Protein AF-A0A5S9F3U7-F1 (afdb_monomer)

Sequence (101 aa):
MDVSIPKSLENHKWYIKRDKKAINGQGPFTTQELTYYVQRGRLKPHNCISLDLESWKEVTAVFPHILSSTHVLKTLQQNFAYTAQCCNHVKRHRQRCILKN

Organism: Uabimicrobium amorphum (NCBI:txid2596890)

Radius of gyration: 21.12 Å; Cα contacts (8 Å, |Δi|>4): 98; chains: 1; bounding box: 49×21×64 Å

Solvent-accessible surface area (backbone atoms only — not comparable to full-atom values): 5885 Å² total; per-residue (Å²): 133,85,81,76,72,60,80,91,44,66,82,42,48,33,28,38,24,79,46,95,81,51,87,66,64,49,68,77,35,44,48,67,56,50,52,51,32,42,68,70,61,74,46,53,60,84,17,33,34,19,74,75,86,75,61,75,40,42,38,46,79,78,41,50,66,62,55,53,54,44,52,55,50,52,53,49,52,53,50,54,54,50,53,52,50,53,55,51,50,54,54,53,51,52,53,58,57,62,77,72,112

Structure (mmCIF, N/CA/C/O backbone):
data_AF-A0A5S9F3U7-F1
#
_entry.id   AF-A0A5S9F3U7-F1
#
loop_
_atom_site.group_PDB
_atom_site.id
_atom_site.type_symbol
_atom_site.label_atom_id
_atom_site.label_alt_id
_atom_site.label_comp_id
_atom_site.label_asym_id
_atom_site.label_entity_id
_atom_site.label_seq_id
_atom_site.pdbx_PDB_ins_code
_atom_site.Cartn_x
_atom_site.Cartn_y
_atom_site.Cartn_z
_atom_site.occupancy
_atom_site.B_iso_or_equiv
_atom_site.auth_seq_id
_atom_site.auth_comp_id
_atom_site.auth_asym_id
_atom_site.auth_atom_id
_atom_site.pdbx_PDB_model_num
ATOM 1 N N . MET A 1 1 ? 4.275 -4.712 18.305 1.00 38.78 1 MET A N 1
ATOM 2 C CA . MET A 1 1 ? 4.509 -5.800 17.335 1.00 38.78 1 MET A CA 1
ATOM 3 C C . MET A 1 1 ? 5.253 -5.183 16.173 1.00 38.78 1 MET A C 1
ATOM 5 O O . MET A 1 1 ? 4.664 -4.385 15.454 1.00 38.78 1 MET A O 1
ATOM 9 N N . ASP A 1 2 ? 6.552 -5.449 16.092 1.00 41.56 2 ASP A N 1
ATOM 10 C CA . ASP A 1 2 ? 7.412 -4.964 15.014 1.00 41.56 2 ASP A CA 1
ATOM 11 C C . ASP A 1 2 ? 7.040 -5.714 13.733 1.00 41.56 2 ASP A C 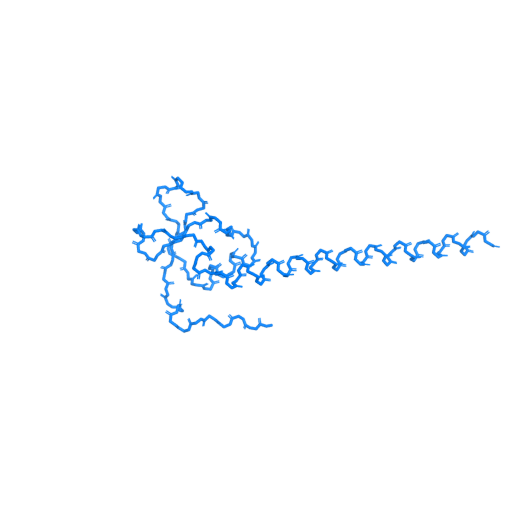1
ATOM 13 O O . ASP A 1 2 ? 7.131 -6.940 13.675 1.00 41.56 2 ASP A O 1
ATOM 17 N N . VAL A 1 3 ? 6.520 -5.002 12.733 1.00 53.75 3 VAL A N 1
ATOM 18 C CA . VAL A 1 3 ? 6.219 -5.595 11.427 1.00 53.75 3 VAL A CA 1
ATOM 19 C C . VAL A 1 3 ? 7.528 -5.585 10.653 1.00 53.75 3 VAL A C 1
ATOM 21 O O . VAL A 1 3 ? 7.816 -4.641 9.923 1.00 53.75 3 VAL A O 1
ATOM 24 N N . SER A 1 4 ? 8.360 -6.600 10.877 1.00 53.94 4 SER A N 1
ATOM 25 C CA . SER A 1 4 ? 9.640 -6.725 10.189 1.00 53.94 4 SER A CA 1
ATOM 26 C C . SER A 1 4 ? 9.395 -6.866 8.686 1.00 53.94 4 SER A C 1
ATOM 28 O O . SER A 1 4 ? 8.810 -7.848 8.226 1.00 53.94 4 SER A O 1
ATOM 30 N N . ILE A 1 5 ? 9.814 -5.857 7.919 1.00 57.72 5 ILE A N 1
ATOM 31 C CA . ILE A 1 5 ? 9.783 -5.895 6.456 1.00 57.72 5 ILE A CA 1
ATOM 32 C C . ILE A 1 5 ? 10.736 -7.018 6.012 1.00 57.72 5 ILE A C 1
ATOM 34 O O . ILE A 1 5 ? 11.858 -7.090 6.522 1.00 57.72 5 ILE A O 1
ATOM 38 N N . PRO A 1 6 ? 10.339 -7.914 5.089 1.00 58.19 6 PRO A N 1
ATOM 39 C CA . PRO A 1 6 ? 11.262 -8.905 4.551 1.00 58.19 6 PRO A CA 1
ATOM 40 C C . PRO A 1 6 ? 12.479 -8.190 3.953 1.00 58.19 6 PRO A C 1
ATOM 42 O O . PRO A 1 6 ? 12.307 -7.297 3.127 1.00 58.19 6 PRO A O 1
ATOM 45 N N . LYS A 1 7 ? 13.703 -8.581 4.335 1.00 55.53 7 LYS A N 1
ATOM 46 C CA . LYS A 1 7 ? 14.957 -7.939 3.875 1.00 55.53 7 LYS A CA 1
ATOM 47 C C . LYS A 1 7 ? 15.064 -7.813 2.349 1.00 55.53 7 LYS A C 1
ATOM 49 O O . LYS A 1 7 ? 15.683 -6.886 1.844 1.00 55.53 7 LYS A O 1
ATOM 54 N N . SER A 1 8 ? 14.422 -8.713 1.601 1.00 58.56 8 SER A N 1
ATOM 55 C CA . SER A 1 8 ? 14.362 -8.654 0.137 1.00 58.56 8 SER A CA 1
ATOM 56 C C . SER A 1 8 ? 13.623 -7.424 -0.402 1.00 58.56 8 SER A C 1
ATOM 58 O O . SER A 1 8 ? 13.844 -7.048 -1.543 1.00 58.56 8 SER A O 1
ATOM 60 N N . LEU A 1 9 ? 12.763 -6.778 0.388 1.00 61.78 9 LEU A N 1
ATOM 61 C CA . LEU A 1 9 ? 11.891 -5.675 -0.027 1.00 61.78 9 LEU A CA 1
ATOM 62 C C . LEU A 1 9 ? 12.384 -4.290 0.414 1.00 61.78 9 LEU A C 1
ATOM 64 O O . LEU A 1 9 ? 11.791 -3.287 0.026 1.00 61.78 9 LEU A O 1
ATOM 68 N N . GLU A 1 10 ? 13.459 -4.209 1.194 1.00 62.06 10 GLU A N 1
ATOM 69 C CA . GLU A 1 10 ? 13.890 -2.977 1.871 1.00 62.06 10 GLU A CA 1
ATOM 70 C C . GLU A 1 10 ? 14.325 -1.866 0.895 1.00 62.06 10 GLU A C 1
ATOM 72 O O . GLU A 1 10 ? 14.027 -0.696 1.119 1.00 62.06 10 GLU A O 1
ATOM 77 N N . ASN A 1 11 ? 14.901 -2.238 -0.254 1.00 69.00 11 ASN A N 1
ATOM 78 C CA . ASN A 1 11 ? 15.389 -1.299 -1.277 1.00 69.00 11 ASN A CA 1
ATOM 79 C C . ASN A 1 11 ? 14.473 -1.156 -2.503 1.00 69.00 11 ASN A C 1
ATOM 81 O O . ASN A 1 11 ? 14.851 -0.527 -3.493 1.00 69.00 11 ASN A O 1
ATOM 85 N N . HIS A 1 12 ? 13.281 -1.753 -2.475 1.00 77.94 12 HIS A N 1
ATOM 86 C CA . HIS A 1 12 ? 12.378 -1.683 -3.618 1.00 77.94 12 HIS A CA 1
ATOM 87 C C . HIS A 1 12 ? 11.729 -0.300 -3.721 1.00 77.94 12 HIS A C 1
ATOM 89 O O . HIS A 1 12 ? 11.173 0.227 -2.754 1.00 77.94 12 HIS A O 1
ATOM 95 N N . LYS A 1 13 ? 11.802 0.271 -4.926 1.00 87.25 13 LYS A N 1
ATOM 96 C CA . LYS A 1 13 ? 11.101 1.494 -5.308 1.00 87.25 13 LYS A CA 1
ATOM 97 C C . LYS A 1 13 ? 9.755 1.118 -5.895 1.00 87.25 13 LYS A C 1
ATOM 99 O O . LYS A 1 13 ? 9.683 0.353 -6.850 1.00 87.25 13 LYS A O 1
ATOM 104 N N . TRP A 1 14 ? 8.704 1.680 -5.329 1.00 88.44 14 TRP A N 1
ATOM 105 C CA . TRP A 1 14 ? 7.340 1.374 -5.701 1.00 88.44 14 TRP A CA 1
ATOM 106 C C . TRP A 1 14 ? 6.624 2.587 -6.256 1.00 88.44 14 TRP A C 1
ATOM 108 O O . TRP A 1 14 ? 6.772 3.707 -5.771 1.00 88.44 14 TRP A O 1
ATOM 118 N N . TYR A 1 15 ? 5.758 2.334 -7.218 1.00 90.88 15 TYR A N 1
ATOM 119 C CA . TYR A 1 15 ? 4.859 3.315 -7.789 1.00 90.88 15 TYR A CA 1
ATOM 120 C C . TYR A 1 15 ? 3.425 2.942 -7.461 1.00 90.88 15 TYR A C 1
ATOM 122 O O . TYR A 1 15 ? 3.087 1.765 -7.374 1.00 90.88 15 TYR A O 1
ATOM 130 N N . ILE A 1 16 ? 2.578 3.947 -7.272 1.00 90.50 16 ILE A N 1
ATOM 131 C CA . ILE A 1 16 ? 1.206 3.789 -6.797 1.00 90.50 16 ILE A CA 1
ATOM 132 C C . ILE A 1 16 ? 0.234 4.428 -7.789 1.00 90.50 16 ILE A C 1
ATOM 134 O O . ILE A 1 16 ? 0.385 5.588 -8.169 1.00 90.50 16 ILE A O 1
ATOM 138 N N . LYS A 1 17 ? -0.830 3.701 -8.124 1.00 91.88 17 LYS A N 1
ATOM 139 C CA . LYS A 1 17 ? -2.034 4.194 -8.795 1.00 91.88 17 LYS A CA 1
ATOM 140 C C . LYS A 1 17 ? -3.219 4.044 -7.853 1.00 91.88 17 LYS A C 1
ATOM 142 O O . LYS A 1 17 ? -3.629 2.937 -7.506 1.00 91.88 17 LYS A O 1
ATOM 147 N N . ARG A 1 18 ? -3.775 5.176 -7.416 1.00 86.31 18 ARG A N 1
ATOM 148 C CA . ARG A 1 18 ? -4.971 5.172 -6.558 1.00 86.31 18 ARG A CA 1
ATOM 149 C C . ARG A 1 18 ? -6.226 4.819 -7.355 1.00 86.31 18 ARG A C 1
ATOM 151 O O . ARG A 1 18 ? -7.068 4.077 -6.865 1.00 86.31 18 ARG A O 1
ATOM 158 N N . ASP A 1 19 ? -6.291 5.260 -8.604 1.00 82.56 19 ASP A N 1
ATOM 159 C CA . ASP A 1 19 ? -7.359 4.903 -9.528 1.00 82.56 19 ASP A CA 1
ATOM 160 C C . ASP A 1 19 ? -6.853 3.929 -10.584 1.00 82.56 19 ASP A C 1
ATOM 162 O O . ASP A 1 19 ? -5.777 4.119 -11.150 1.00 82.56 19 ASP A O 1
ATOM 166 N N . LYS A 1 20 ? -7.667 2.923 -10.922 1.00 72.81 20 LYS A N 1
ATOM 167 C CA . LYS A 1 20 ? -7.352 1.974 -12.006 1.00 72.81 20 LYS A CA 1
ATOM 168 C C . LYS A 1 20 ? -7.192 2.667 -13.367 1.00 72.81 20 LYS A C 1
ATOM 170 O O . LYS A 1 20 ? -6.512 2.146 -14.240 1.00 72.81 20 LYS A O 1
ATOM 175 N N . LYS A 1 21 ? -7.797 3.851 -13.530 1.00 74.62 21 LYS A N 1
ATOM 176 C CA . LYS A 1 21 ? -7.701 4.690 -14.736 1.00 74.62 21 LYS A CA 1
ATOM 177 C C . LYS A 1 21 ? -6.532 5.678 -14.712 1.00 74.62 21 LYS A C 1
ATOM 179 O O . LYS A 1 21 ? -6.332 6.388 -15.692 1.00 74.62 21 LYS A O 1
ATOM 184 N N . ALA A 1 22 ? -5.783 5.772 -13.611 1.00 75.75 22 ALA A N 1
ATOM 185 C CA . ALA A 1 22 ? -4.637 6.666 -13.554 1.00 75.75 22 ALA A CA 1
ATOM 186 C C . ALA A 1 22 ? -3.597 6.220 -14.590 1.00 75.75 22 ALA A C 1
ATOM 188 O O . ALA A 1 22 ? -3.168 5.066 -14.608 1.00 75.75 22 ALA A O 1
ATOM 189 N N . ILE A 1 23 ? -3.203 7.142 -15.465 1.00 66.56 23 ILE A N 1
ATOM 190 C CA . ILE A 1 23 ? -2.245 6.860 -16.538 1.00 66.56 23 ILE A CA 1
ATOM 191 C C . ILE A 1 23 ? -0.835 6.786 -15.939 1.00 66.56 23 ILE A C 1
ATOM 193 O O . ILE A 1 23 ? -0.112 5.818 -16.170 1.00 66.56 23 ILE A O 1
ATOM 197 N N . ASN A 1 24 ? -0.520 7.712 -15.027 1.00 75.94 24 ASN A N 1
ATOM 198 C CA . ASN A 1 24 ? 0.793 7.833 -14.399 1.00 75.94 24 ASN A CA 1
ATOM 199 C C . ASN A 1 24 ? 0.789 7.291 -12.963 1.00 75.94 24 ASN A C 1
ATOM 201 O O . ASN A 1 24 ? -0.133 7.551 -12.185 1.00 75.9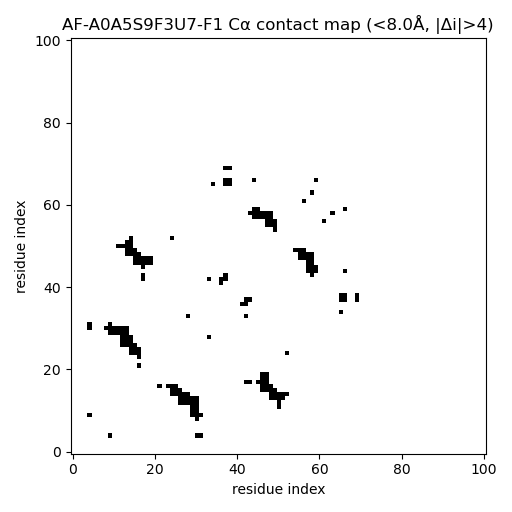4 24 ASN A O 1
ATOM 205 N N . GLY A 1 25 ? 1.831 6.535 -12.618 1.00 79.00 25 GLY A N 1
ATOM 206 C CA . GLY A 1 25 ? 2.118 6.132 -11.244 1.00 79.00 25 GLY A CA 1
ATOM 207 C C . GLY A 1 25 ? 2.718 7.282 -10.440 1.00 79.00 25 GLY A C 1
ATOM 208 O O . GLY A 1 25 ? 3.555 8.018 -10.949 1.00 79.00 25 GLY A O 1
ATOM 209 N N . GLN A 1 26 ? 2.314 7.434 -9.181 1.00 87.94 26 GLN A N 1
ATOM 210 C CA . GLN A 1 26 ? 2.986 8.326 -8.231 1.00 87.94 26 GLN A CA 1
ATOM 211 C C . GLN A 1 26 ? 4.133 7.572 -7.557 1.00 87.94 26 GLN A C 1
ATOM 213 O O . GLN A 1 26 ? 3.955 6.405 -7.213 1.00 87.94 26 GLN A O 1
ATOM 218 N N . GLY A 1 27 ? 5.276 8.220 -7.343 1.00 86.44 27 GLY A N 1
ATOM 219 C CA . GLY A 1 27 ? 6.447 7.621 -6.699 1.00 86.44 27 GLY A CA 1
ATOM 220 C C . GLY A 1 27 ? 7.758 8.184 -7.259 1.00 86.44 27 GLY A C 1
ATOM 221 O O . GLY A 1 27 ? 7.723 9.218 -7.929 1.00 86.44 27 GLY A O 1
ATOM 222 N N . PRO A 1 28 ? 8.898 7.512 -7.022 1.00 89.38 28 PRO A N 1
ATOM 223 C CA . PRO A 1 28 ? 9.030 6.245 -6.297 1.00 89.38 28 PRO A CA 1
ATOM 224 C C . PRO A 1 28 ? 8.868 6.402 -4.778 1.00 89.38 28 PRO A C 1
ATOM 226 O O . PRO A 1 28 ? 9.326 7.378 -4.196 1.00 89.38 28 PRO A O 1
ATOM 229 N N . PHE A 1 29 ? 8.256 5.405 -4.144 1.00 89.94 29 PHE A N 1
ATOM 230 C CA . PHE A 1 29 ? 8.126 5.264 -2.694 1.00 89.94 29 PHE A CA 1
ATOM 231 C C . PHE A 1 29 ? 8.896 4.041 -2.204 1.00 89.94 29 PHE A C 1
ATOM 233 O O . PHE A 1 29 ? 9.024 3.043 -2.913 1.00 89.94 29 PHE A O 1
ATOM 240 N N . THR A 1 30 ? 9.363 4.087 -0.968 1.00 87.62 30 THR A N 1
ATOM 241 C CA . THR A 1 30 ? 9.967 2.944 -0.282 1.00 87.62 30 THR A CA 1
ATOM 242 C C . THR A 1 30 ? 8.902 1.996 0.278 1.00 87.62 30 THR A C 1
ATOM 244 O O . THR A 1 30 ? 7.745 2.369 0.506 1.00 87.62 30 THR A O 1
ATOM 247 N N . THR A 1 31 ? 9.296 0.755 0.571 1.00 82.81 31 THR A N 1
ATOM 248 C CA . THR A 1 31 ? 8.418 -0.225 1.237 1.00 82.81 31 THR A CA 1
ATOM 249 C C . THR A 1 31 ? 7.940 0.260 2.615 1.00 82.81 31 THR A C 1
ATOM 251 O O . THR A 1 31 ? 6.807 -0.023 3.018 1.00 82.81 31 THR A O 1
ATOM 254 N N . GLN A 1 32 ? 8.757 1.042 3.327 1.00 82.06 32 GLN A N 1
ATOM 255 C CA . GLN A 1 32 ? 8.385 1.627 4.617 1.00 82.06 32 GLN A CA 1
ATOM 256 C C . GLN A 1 32 ? 7.288 2.693 4.469 1.00 82.06 32 GLN A C 1
ATOM 258 O O . GLN A 1 32 ? 6.309 2.676 5.217 1.00 82.06 32 GLN A O 1
ATOM 263 N N . GLU A 1 33 ? 7.392 3.576 3.472 1.00 86.31 33 GLU A N 1
ATOM 264 C CA . GLU A 1 33 ? 6.363 4.586 3.184 1.00 86.31 33 GLU A CA 1
ATOM 265 C C . GLU A 1 33 ? 5.038 3.952 2.756 1.00 86.31 33 GLU A C 1
ATOM 267 O O . GLU A 1 33 ? 3.972 4.351 3.229 1.00 86.31 33 GLU A O 1
ATOM 272 N N . LEU A 1 34 ? 5.092 2.915 1.917 1.00 84.31 34 LEU A N 1
ATOM 273 C CA . LEU A 1 34 ? 3.917 2.123 1.551 1.00 84.31 34 LEU A CA 1
ATOM 274 C C . LEU A 1 34 ? 3.243 1.514 2.775 1.00 84.31 34 LEU A C 1
ATOM 276 O O . LEU A 1 34 ? 2.034 1.661 2.951 1.00 84.31 34 LEU A O 1
ATOM 280 N N . THR A 1 35 ? 4.028 0.870 3.638 1.00 79.38 35 THR A N 1
ATOM 281 C CA . THR A 1 35 ? 3.531 0.270 4.879 1.00 79.38 35 THR A CA 1
ATOM 282 C C . THR A 1 35 ? 2.853 1.326 5.749 1.00 79.38 35 THR A C 1
ATOM 284 O O . THR A 1 35 ? 1.733 1.117 6.218 1.00 79.38 35 THR A O 1
ATOM 287 N N . TYR A 1 36 ? 3.471 2.501 5.888 1.00 83.50 36 TYR A N 1
ATOM 288 C CA . TYR A 1 36 ? 2.897 3.639 6.600 1.00 83.50 36 TYR A CA 1
ATOM 289 C C . TYR A 1 36 ? 1.566 4.107 5.984 1.00 83.50 36 TYR A C 1
ATOM 291 O O . TYR A 1 36 ? 0.582 4.318 6.701 1.00 83.50 36 TYR A O 1
ATOM 299 N N . TYR A 1 37 ? 1.478 4.229 4.657 1.00 84.62 37 TYR A N 1
ATOM 300 C CA . TYR A 1 37 ? 0.246 4.634 3.976 1.00 84.62 37 TYR A CA 1
ATOM 301 C C . TYR A 1 37 ? -0.876 3.606 4.105 1.00 84.62 37 TYR A C 1
ATOM 303 O O . TYR A 1 37 ? -2.033 4.000 4.281 1.00 84.62 37 TYR A O 1
ATOM 311 N N . VAL A 1 38 ? -0.553 2.313 4.066 1.00 80.69 38 VAL A N 1
ATOM 312 C CA . VAL A 1 38 ? -1.515 1.232 4.310 1.00 80.69 38 VAL A CA 1
ATOM 313 C C . VAL A 1 38 ? -2.023 1.288 5.751 1.00 80.69 38 VAL A C 1
ATOM 315 O O . VAL A 1 38 ? -3.233 1.314 5.971 1.00 80.69 38 VAL A O 1
ATOM 318 N N . GLN A 1 39 ? -1.126 1.403 6.736 1.00 78.31 39 GLN A N 1
ATOM 319 C CA . GLN A 1 39 ? -1.487 1.486 8.157 1.00 78.31 39 GLN A CA 1
ATOM 320 C C . GLN A 1 39 ? -2.392 2.676 8.475 1.00 78.31 39 GLN A C 1
ATOM 322 O O . GLN A 1 39 ? -3.357 2.552 9.228 1.00 78.31 39 GLN A O 1
ATOM 327 N N . ARG A 1 40 ? -2.128 3.830 7.859 1.00 79.94 40 ARG A N 1
ATOM 328 C CA . ARG A 1 40 ? -2.963 5.031 7.995 1.00 79.94 40 ARG A CA 1
ATOM 329 C C . ARG A 1 40 ? -4.249 4.979 7.164 1.00 79.94 40 ARG A C 1
ATOM 331 O O . ARG A 1 40 ? -5.047 5.909 7.242 1.00 79.94 40 ARG A O 1
ATOM 338 N N . GLY A 1 41 ? -4.460 3.938 6.357 1.00 76.94 41 GLY A N 1
ATOM 339 C CA . GLY A 1 41 ? -5.612 3.812 5.462 1.00 76.94 41 GLY A CA 1
ATOM 340 C C . GLY A 1 41 ? -5.624 4.815 4.305 1.00 76.94 41 GLY A C 1
ATOM 341 O O . GLY A 1 41 ? -6.678 5.048 3.717 1.00 76.94 41 GLY A O 1
ATOM 342 N N . ARG A 1 42 ? -4.475 5.424 3.983 1.00 83.94 42 ARG A N 1
ATOM 343 C CA . ARG A 1 42 ? -4.301 6.317 2.824 1.00 83.94 42 ARG A CA 1
ATOM 344 C C . ARG A 1 42 ? -4.125 5.545 1.522 1.00 83.94 42 ARG A C 1
ATOM 346 O O . ARG A 1 42 ? -4.417 6.080 0.456 1.00 83.94 42 ARG A O 1
ATOM 353 N N . LEU A 1 43 ? -3.653 4.306 1.625 1.00 84.31 43 LEU A N 1
ATOM 354 C CA . LEU A 1 43 ? -3.596 3.360 0.526 1.00 84.31 43 LEU A CA 1
ATOM 355 C C . LEU A 1 43 ? -4.674 2.295 0.726 1.00 84.31 43 LEU A C 1
ATOM 357 O O . LEU A 1 43 ? -4.694 1.599 1.741 1.00 84.31 43 LEU A O 1
ATOM 361 N N . LYS A 1 44 ? -5.605 2.213 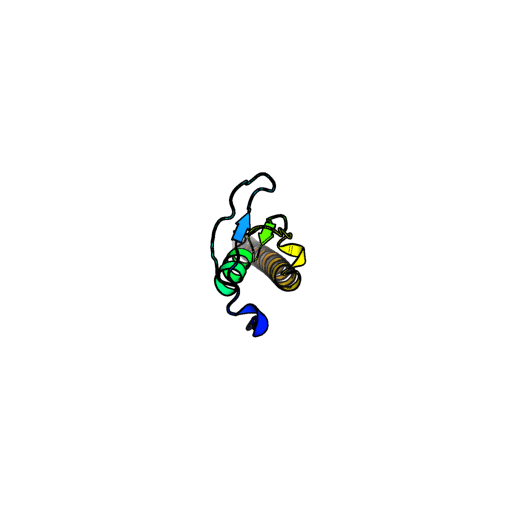-0.222 1.00 83.62 44 LYS A N 1
ATOM 362 C CA . LYS A 1 44 ? -6.736 1.290 -0.181 1.00 83.62 44 LYS A CA 1
ATOM 363 C C . LYS A 1 44 ? -6.355 -0.067 -0.789 1.00 83.62 44 LYS A C 1
ATOM 365 O O . LYS A 1 44 ? -5.528 -0.110 -1.696 1.00 83.62 44 L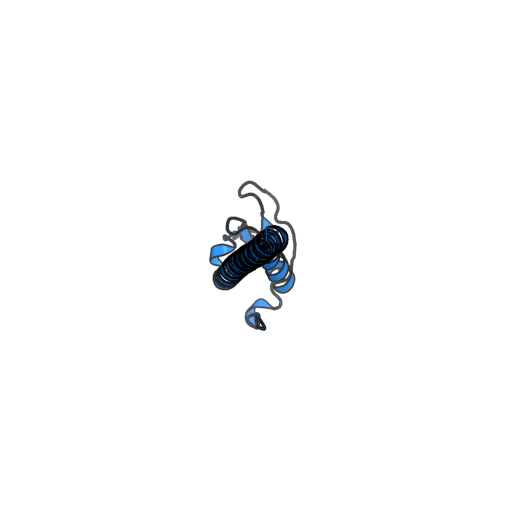YS A O 1
ATOM 370 N N . PRO A 1 45 ? -7.021 -1.157 -0.365 1.00 82.25 45 PRO A N 1
ATOM 371 C CA . PRO A 1 45 ? -6.794 -2.509 -0.885 1.00 82.25 45 PRO A CA 1
ATOM 372 C C . PRO A 1 45 ? -6.830 -2.621 -2.422 1.00 82.25 45 PRO A C 1
ATOM 374 O O . PRO A 1 45 ? -5.991 -3.289 -3.012 1.00 82.25 45 PRO A O 1
ATOM 377 N N . HIS A 1 46 ? -7.770 -1.921 -3.064 1.00 83.56 46 HIS A N 1
ATOM 378 C CA . HIS A 1 46 ? -7.976 -1.934 -4.519 1.00 83.56 46 HIS A CA 1
ATOM 379 C C . HIS A 1 46 ? -7.067 -0.968 -5.293 1.00 83.56 46 HIS A C 1
ATOM 381 O O . HIS A 1 46 ? -7.209 -0.839 -6.509 1.00 83.56 46 HIS A O 1
ATOM 387 N N . ASN A 1 47 ? -6.191 -0.223 -4.611 1.00 88.12 47 ASN A N 1
ATOM 388 C CA . ASN A 1 47 ? -5.190 0.581 -5.303 1.00 88.12 47 ASN A CA 1
ATOM 389 C C . ASN A 1 47 ? -4.156 -0.349 -5.941 1.00 88.12 47 ASN A C 1
ATOM 391 O O . ASN A 1 47 ? -3.933 -1.463 -5.467 1.00 88.12 47 ASN A O 1
ATOM 395 N N . CYS A 1 48 ? -3.531 0.114 -7.017 1.00 89.56 48 CYS A N 1
ATOM 396 C CA . CYS A 1 48 ? -2.531 -0.652 -7.740 1.00 89.56 48 CYS A CA 1
ATOM 397 C C . CYS A 1 48 ? -1.133 -0.134 -7.416 1.00 89.56 48 CYS A C 1
ATOM 399 O O . CYS A 1 48 ? -0.928 1.069 -7.255 1.00 89.56 48 CYS A O 1
ATOM 401 N N . ILE A 1 49 ? -0.170 -1.040 -7.351 1.00 89.88 49 ILE A N 1
ATOM 402 C CA . ILE A 1 49 ? 1.241 -0.745 -7.164 1.00 89.88 49 ILE A CA 1
ATOM 403 C C . ILE A 1 49 ? 2.093 -1.510 -8.168 1.00 89.88 49 ILE A C 1
ATOM 405 O O . ILE A 1 49 ? 1.686 -2.554 -8.678 1.00 89.88 49 ILE A O 1
ATOM 409 N N . SER A 1 50 ? 3.268 -0.972 -8.455 1.00 89.44 50 SER A N 1
ATOM 410 C CA . SER A 1 50 ? 4.199 -1.512 -9.439 1.00 89.44 50 SER A CA 1
ATOM 411 C C . SER A 1 50 ? 5.639 -1.217 -9.021 1.00 89.44 50 SER A C 1
ATOM 413 O O . SER A 1 50 ? 5.892 -0.216 -8.352 1.00 89.44 50 SER A O 1
ATOM 415 N N . LEU A 1 51 ? 6.569 -2.091 -9.402 1.00 86.75 51 LEU A N 1
ATOM 416 C CA . LEU A 1 51 ? 8.013 -1.894 -9.219 1.00 86.75 51 LEU A CA 1
ATOM 417 C C . LEU A 1 51 ? 8.669 -1.225 -10.433 1.00 86.75 51 LEU A C 1
ATOM 419 O O . LEU A 1 51 ? 9.691 -0.559 -10.304 1.00 86.75 51 LEU A O 1
ATOM 423 N N . ASP A 1 52 ? 8.070 -1.413 -11.604 1.00 85.19 52 ASP A N 1
ATOM 424 C CA . ASP A 1 52 ? 8.647 -1.182 -12.928 1.00 85.19 52 ASP A CA 1
ATOM 425 C C . ASP A 1 52 ? 7.830 -0.194 -13.780 1.00 85.19 52 ASP A C 1
ATOM 427 O O . ASP A 1 52 ? 8.237 0.125 -14.886 1.00 85.19 52 ASP A O 1
ATOM 431 N N . LEU A 1 53 ? 6.695 0.310 -13.276 1.00 84.94 53 LEU A N 1
ATOM 432 C CA . LEU A 1 53 ? 5.680 1.115 -13.983 1.00 84.94 53 LEU A CA 1
ATOM 433 C C . LEU A 1 53 ? 4.923 0.388 -15.108 1.00 84.94 53 LEU A C 1
ATOM 435 O O . LEU A 1 53 ? 3.925 0.921 -15.602 1.00 84.94 53 LEU A O 1
ATOM 439 N N . GLU A 1 54 ? 5.318 -0.834 -15.447 1.00 84.38 54 GLU A N 1
ATOM 440 C CA . GLU A 1 54 ? 4.702 -1.662 -16.487 1.00 84.38 54 GLU A CA 1
ATOM 441 C C . GLU A 1 54 ? 3.698 -2.647 -15.877 1.00 84.38 54 GLU A C 1
ATOM 443 O O . GLU A 1 54 ? 2.543 -2.736 -16.306 1.00 84.38 54 GLU A O 1
ATOM 448 N N . SER A 1 55 ? 4.105 -3.325 -14.803 1.00 86.88 55 SER A N 1
ATOM 449 C CA . SER A 1 55 ? 3.347 -4.393 -14.160 1.00 86.88 55 SER A CA 1
ATOM 450 C C . SER A 1 55 ? 2.608 -3.880 -12.927 1.00 86.88 55 SER A C 1
ATOM 452 O O . SER A 1 55 ? 3.188 -3.707 -11.853 1.00 86.88 55 SER A O 1
ATOM 454 N N . TRP A 1 56 ? 1.298 -3.670 -13.056 1.00 87.88 56 TRP A N 1
ATOM 455 C CA . TRP A 1 56 ? 0.448 -3.164 -11.975 1.00 87.88 56 TRP A CA 1
ATOM 456 C C . TRP A 1 56 ? -0.291 -4.295 -11.258 1.00 87.88 56 TRP A C 1
ATOM 458 O O . TRP A 1 56 ? -1.044 -5.048 -11.872 1.00 87.88 56 TRP A O 1
ATOM 468 N N . LYS A 1 57 ? -0.117 -4.390 -9.938 1.00 86.88 57 LYS A N 1
ATOM 469 C CA . LYS A 1 57 ? -0.788 -5.369 -9.069 1.00 86.88 57 LYS A CA 1
ATOM 470 C C . LYS A 1 57 ? -1.567 -4.661 -7.973 1.00 86.88 57 LYS A C 1
ATOM 472 O O . LYS A 1 57 ? -1.176 -3.587 -7.534 1.00 86.88 57 LYS A O 1
ATOM 477 N N . GLU A 1 58 ? -2.669 -5.242 -7.513 1.00 87.62 58 GLU A N 1
ATOM 478 C CA . GLU A 1 58 ? -3.406 -4.670 -6.383 1.00 87.62 58 GLU A CA 1
ATOM 479 C C . GLU A 1 58 ? -2.595 -4.768 -5.082 1.00 87.62 58 GLU A C 1
ATOM 481 O O . GLU A 1 58 ? -1.845 -5.722 -4.864 1.00 87.62 58 GLU A O 1
ATOM 486 N N . VAL A 1 59 ? -2.763 -3.787 -4.192 1.00 84.44 59 VAL A N 1
ATOM 487 C CA . VAL A 1 59 ? -2.088 -3.748 -2.883 1.00 84.44 59 VAL A CA 1
ATOM 488 C C . VAL A 1 59 ? -2.407 -4.997 -2.059 1.00 84.44 59 VAL A C 1
ATOM 490 O O . VAL A 1 59 ? -1.536 -5.501 -1.356 1.00 84.44 59 VAL A O 1
ATOM 493 N N . THR A 1 60 ? -3.620 -5.539 -2.182 1.00 82.12 60 THR A N 1
ATOM 494 C CA . THR A 1 60 ? -4.039 -6.819 -1.579 1.00 82.12 60 THR A CA 1
ATOM 495 C C . THR A 1 60 ? -3.183 -8.002 -1.987 1.00 82.12 60 THR A C 1
ATOM 497 O O . THR A 1 60 ? -2.896 -8.850 -1.147 1.00 82.12 60 THR A O 1
ATOM 500 N N . ALA A 1 61 ? -2.768 -8.060 -3.250 1.00 80.06 61 ALA A N 1
ATOM 501 C CA . ALA A 1 61 ? -1.997 -9.174 -3.783 1.00 80.06 61 ALA A CA 1
ATOM 502 C C . ALA A 1 61 ? -0.540 -9.147 -3.303 1.00 80.06 61 ALA A C 1
ATOM 504 O O . ALA A 1 61 ? 0.079 -10.194 -3.149 1.00 80.06 61 ALA A O 1
ATOM 505 N N . VAL A 1 62 ? 0.008 -7.953 -3.063 1.00 76.06 62 VAL A N 1
ATOM 506 C CA . VAL A 1 62 ? 1.420 -7.767 -2.694 1.00 76.06 62 VAL A CA 1
ATOM 507 C C . VAL A 1 62 ? 1.614 -7.677 -1.178 1.00 76.06 62 VAL A C 1
ATOM 509 O O . VAL A 1 62 ? 2.593 -8.194 -0.649 1.00 76.06 62 VAL A O 1
ATOM 512 N N . PHE A 1 63 ? 0.669 -7.064 -0.460 1.00 74.44 63 PHE A N 1
ATOM 513 C CA . PHE A 1 63 ? 0.729 -6.861 0.990 1.00 74.44 63 PHE A CA 1
ATOM 514 C C . PHE A 1 63 ? -0.489 -7.457 1.731 1.00 74.44 63 PHE A C 1
ATOM 516 O O . PHE A 1 63 ? -1.135 -6.755 2.521 1.00 74.44 63 PHE A O 1
ATOM 523 N N . PRO A 1 64 ? -0.809 -8.754 1.546 1.00 69.00 64 PRO A N 1
ATOM 524 C CA . PRO A 1 64 ? -1.999 -9.371 2.145 1.00 69.00 64 PRO A CA 1
ATOM 525 C C . PRO A 1 64 ? -1.972 -9.338 3.684 1.00 69.00 64 PRO A C 1
ATOM 527 O O . PRO A 1 64 ? -2.989 -9.096 4.344 1.00 69.00 64 PRO A O 1
ATOM 530 N N . HIS A 1 65 ? -0.788 -9.512 4.274 1.00 62.62 65 HIS A N 1
ATOM 531 C CA . HIS A 1 65 ? -0.608 -9.562 5.727 1.00 62.62 65 HIS A CA 1
ATOM 532 C C . HIS A 1 65 ? -0.775 -8.191 6.402 1.00 62.62 65 HIS A C 1
ATOM 534 O O . HIS A 1 65 ? -1.321 -8.103 7.500 1.00 62.62 65 HIS A O 1
ATOM 540 N N . ILE A 1 66 ? -0.364 -7.104 5.741 1.00 59.97 66 ILE A N 1
ATOM 541 C CA . ILE A 1 66 ? -0.437 -5.746 6.308 1.00 59.97 66 ILE A CA 1
ATOM 542 C C . ILE A 1 66 ? -1.896 -5.267 6.355 1.00 59.97 66 ILE A C 1
ATOM 544 O O . ILE A 1 66 ? -2.332 -4.644 7.327 1.00 59.97 66 ILE A O 1
ATOM 548 N N . LEU A 1 67 ? -2.691 -5.612 5.340 1.00 60.91 67 LEU A N 1
ATOM 549 C CA . LEU A 1 67 ? -4.119 -5.295 5.314 1.00 60.91 67 LEU A CA 1
ATOM 550 C C . LEU A 1 67 ? -4.912 -6.082 6.365 1.00 60.91 67 LEU A C 1
ATOM 552 O O . LEU A 1 67 ? -5.787 -5.513 7.015 1.00 60.91 67 LEU A O 1
ATOM 556 N N . SER A 1 68 ? -4.555 -7.346 6.595 1.00 60.38 68 SER A N 1
ATOM 557 C CA . SER A 1 68 ? -5.176 -8.171 7.639 1.00 60.38 68 SER A CA 1
ATOM 558 C C . SER A 1 68 ? -4.947 -7.575 9.035 1.00 60.38 68 SER A C 1
ATOM 560 O O . SER A 1 68 ? -5.895 -7.385 9.797 1.00 60.38 68 SER A O 1
ATOM 562 N N . SER A 1 69 ? -3.714 -7.158 9.340 1.00 53.94 69 SER A N 1
ATOM 563 C CA . SER A 1 69 ? -3.374 -6.536 10.627 1.00 53.94 69 SER A CA 1
ATOM 564 C C . SER A 1 69 ? -4.064 -5.184 10.844 1.00 53.94 69 SER A C 1
ATOM 566 O O . SER A 1 69 ? -4.504 -4.880 11.950 1.00 53.94 69 SER A O 1
ATOM 568 N N . THR A 1 70 ? -4.214 -4.363 9.802 1.00 58.00 70 THR A N 1
ATOM 569 C CA . THR A 1 70 ? -4.884 -3.052 9.926 1.00 58.00 70 THR A CA 1
ATOM 570 C C . THR A 1 70 ? -6.399 -3.163 10.075 1.00 58.00 70 THR A C 1
ATOM 572 O O . THR A 1 70 ? -6.994 -2.346 10.781 1.00 58.00 70 THR A O 1
ATOM 575 N N . HIS A 1 71 ? -7.030 -4.174 9.468 1.00 56.00 71 HIS A N 1
ATOM 576 C CA . HIS A 1 71 ? -8.446 -4.464 9.687 1.00 56.00 71 HIS A CA 1
ATOM 577 C C . HIS A 1 71 ? -8.695 -4.879 11.141 1.00 56.00 71 HIS A C 1
ATOM 579 O O . HIS A 1 71 ? -9.526 -4.272 11.810 1.00 56.00 71 HIS A O 1
ATOM 585 N N . VAL A 1 72 ? -7.890 -5.809 11.668 1.00 55.66 72 VAL A N 1
ATOM 586 C CA . VAL A 1 72 ? -7.963 -6.247 13.073 1.00 55.66 72 VAL A CA 1
ATOM 587 C C . VAL A 1 72 ? -7.768 -5.073 14.039 1.00 55.66 72 VAL A C 1
ATOM 589 O O . VAL A 1 72 ? -8.532 -4.927 14.991 1.00 55.66 72 VAL A O 1
ATOM 592 N N . LEU A 1 73 ? -6.802 -4.186 13.779 1.00 55.56 73 LEU A N 1
ATOM 593 C CA . LEU A 1 73 ? -6.563 -3.011 14.624 1.00 55.56 73 LEU A CA 1
ATOM 594 C C . LEU A 1 73 ? -7.719 -1.999 14.587 1.00 55.56 73 LEU A C 1
ATOM 596 O O . LEU A 1 73 ? -8.067 -1.446 15.630 1.00 55.56 73 LEU A O 1
ATOM 600 N N . LYS A 1 74 ? -8.350 -1.779 13.426 1.00 59.53 74 LYS A N 1
ATOM 601 C CA . LYS A 1 74 ? -9.541 -0.916 13.323 1.00 59.53 74 LYS A CA 1
ATOM 602 C C . LYS A 1 74 ? -10.737 -1.501 14.071 1.00 59.53 74 LYS A C 1
ATOM 604 O O . LYS A 1 74 ? -11.405 -0.767 14.797 1.00 59.53 74 LYS A O 1
ATOM 609 N N . THR A 1 75 ? -10.974 -2.805 13.947 1.00 57.16 75 THR A N 1
ATOM 610 C CA . THR A 1 75 ? -12.041 -3.499 14.682 1.00 57.16 75 THR A CA 1
ATOM 611 C C . THR A 1 75 ? -11.798 -3.441 16.189 1.00 57.16 75 THR A C 1
ATOM 613 O O . THR A 1 75 ? -12.715 -3.148 16.953 1.00 57.16 75 THR A O 1
ATOM 616 N N . LEU A 1 76 ? -10.552 -3.625 16.637 1.00 56.56 76 LEU A N 1
ATOM 617 C CA . LEU A 1 76 ? -10.190 -3.471 18.047 1.00 56.56 76 LEU A CA 1
ATOM 618 C C . LEU A 1 76 ? -10.428 -2.040 18.545 1.00 56.56 76 LEU A C 1
ATOM 620 O O . LEU A 1 76 ? -11.031 -1.868 19.600 1.00 56.56 76 LEU A O 1
ATOM 624 N N . GLN A 1 77 ? -10.030 -1.010 17.790 1.00 59.38 77 GLN A N 1
ATOM 625 C CA . GLN A 1 77 ? -10.294 0.388 18.158 1.00 59.38 77 GLN A CA 1
ATOM 626 C C . GLN A 1 77 ? -11.794 0.692 18.285 1.00 59.38 77 GLN A C 1
ATOM 628 O O . GLN A 1 77 ? -12.199 1.364 19.233 1.00 59.38 77 GLN A O 1
ATOM 633 N N . GLN A 1 78 ? -12.622 0.182 17.370 1.00 58.97 78 GLN A N 1
ATOM 634 C CA . GLN A 1 78 ? -14.079 0.335 17.446 1.00 58.97 78 GLN A CA 1
ATOM 635 C C . GLN A 1 78 ? -14.665 -0.373 18.670 1.00 58.97 78 GLN A C 1
ATOM 637 O O . GLN A 1 78 ? -15.486 0.216 19.374 1.00 58.97 78 GLN A O 1
ATOM 642 N N . ASN A 1 79 ? -14.189 -1.580 18.981 1.00 59.31 79 ASN A N 1
ATOM 643 C CA . ASN A 1 79 ? -14.603 -2.304 20.179 1.00 59.31 79 ASN A CA 1
ATOM 644 C C . ASN A 1 79 ? -14.218 -1.541 21.453 1.00 59.31 79 ASN A C 1
ATOM 646 O O . ASN A 1 79 ? -15.062 -1.363 22.323 1.00 59.31 79 ASN A O 1
ATOM 650 N N . PHE A 1 80 ? -12.998 -0.999 21.550 1.00 57.06 80 PHE A N 1
ATOM 651 C CA . PHE A 1 80 ? -12.596 -0.172 22.695 1.00 57.06 80 PHE A CA 1
ATOM 652 C C . PHE A 1 80 ? -13.463 1.086 22.855 1.00 57.06 80 PHE A C 1
ATOM 654 O O . PHE A 1 80 ? -13.848 1.425 23.977 1.00 57.06 80 PHE A O 1
ATOM 661 N N . ALA A 1 81 ? -13.806 1.762 21.755 1.00 60.06 81 ALA A N 1
ATOM 662 C CA . ALA A 1 81 ? -14.678 2.936 21.786 1.00 60.06 81 ALA A CA 1
ATOM 663 C C . ALA A 1 81 ? -16.098 2.593 22.271 1.00 60.06 81 ALA A C 1
ATOM 665 O O . ALA A 1 81 ? -16.671 3.330 23.078 1.00 60.06 81 ALA A O 1
ATOM 666 N N . TYR A 1 82 ? -16.640 1.454 21.834 1.00 57.78 82 TYR A N 1
ATOM 667 C CA . TYR A 1 82 ? -17.942 0.959 22.276 1.00 57.78 82 TYR A CA 1
ATOM 668 C C . TYR A 1 82 ? -17.942 0.616 23.773 1.00 57.78 82 TYR A C 1
ATOM 670 O O . TYR A 1 82 ? -18.791 1.100 24.524 1.00 57.78 82 TYR A O 1
ATOM 678 N N . THR A 1 83 ? -16.932 -0.114 24.254 1.00 59.94 83 THR A N 1
ATOM 679 C CA . THR A 1 83 ? -16.811 -0.467 25.678 1.00 59.94 83 THR A CA 1
ATOM 680 C C . THR A 1 83 ? -16.683 0.776 26.563 1.00 59.94 83 THR A C 1
ATOM 682 O O . THR A 1 83 ? -17.293 0.849 27.632 1.00 59.94 83 THR A O 1
ATOM 685 N N . ALA A 1 84 ? -15.953 1.802 26.112 1.00 62.22 84 ALA A N 1
ATOM 686 C CA . ALA A 1 84 ? -15.839 3.073 26.827 1.00 62.22 84 ALA A CA 1
ATOM 687 C C . ALA A 1 84 ? -17.189 3.811 26.939 1.00 62.22 84 ALA A C 1
ATOM 689 O O . ALA A 1 84 ? -17.500 4.381 27.991 1.00 62.22 84 ALA A O 1
ATOM 690 N N . GLN A 1 85 ? -18.020 3.776 25.891 1.00 66.00 85 GLN A N 1
ATOM 691 C CA . GLN A 1 85 ? -19.374 4.337 25.930 1.00 66.00 85 GLN A CA 1
ATOM 692 C C . GLN A 1 85 ? -20.286 3.576 26.901 1.00 66.00 85 GLN A C 1
ATOM 694 O O . GLN A 1 85 ? -20.963 4.214 27.712 1.00 66.00 85 GLN A O 1
ATOM 699 N N . CYS A 1 86 ? -20.257 2.241 26.894 1.00 57.88 86 CYS A N 1
ATOM 700 C CA . CYS A 1 86 ? -21.023 1.416 27.833 1.00 57.88 86 CYS A CA 1
ATOM 701 C C . CYS A 1 86 ? -20.647 1.713 29.294 1.00 57.88 86 CYS A C 1
ATOM 703 O O . CYS A 1 86 ? -21.526 1.935 30.129 1.00 57.88 86 CYS A O 1
ATOM 705 N N . CYS A 1 87 ? -19.351 1.816 29.602 1.00 61.53 87 CYS A N 1
ATOM 706 C CA . CYS A 1 87 ? -18.868 2.163 30.941 1.00 61.53 87 CYS A CA 1
ATOM 707 C C . CYS A 1 87 ? -19.367 3.540 31.411 1.00 61.53 87 CYS A C 1
ATOM 709 O O . CYS A 1 87 ? -19.774 3.697 32.565 1.00 61.53 87 CYS A O 1
ATOM 711 N N . ASN A 1 88 ? -19.378 4.539 30.525 1.00 64.62 88 ASN A N 1
ATOM 712 C CA . ASN A 1 88 ? -19.915 5.864 30.840 1.00 64.62 88 ASN A CA 1
ATOM 713 C C . ASN A 1 88 ? -21.436 5.844 31.051 1.00 64.62 88 ASN A C 1
ATOM 715 O O . ASN A 1 88 ? -21.939 6.546 31.931 1.00 64.62 88 ASN A O 1
ATOM 719 N N . HIS A 1 89 ? -22.169 5.029 30.290 1.00 61.75 89 HIS A N 1
ATOM 720 C CA . HIS A 1 89 ? -23.614 4.875 30.448 1.00 61.75 89 HIS A CA 1
ATOM 721 C C . HIS A 1 89 ? -23.977 4.277 31.817 1.00 61.75 89 HIS A C 1
ATOM 723 O O . HIS A 1 89 ? -24.812 4.831 32.531 1.00 61.75 89 HIS A O 1
ATOM 729 N N . VAL A 1 90 ? -23.280 3.217 32.240 1.00 66.94 90 VAL A N 1
ATOM 730 C CA . VAL A 1 90 ? -23.493 2.574 33.550 1.00 66.94 90 VAL A CA 1
ATOM 731 C C . VAL A 1 90 ? -23.157 3.519 34.710 1.00 66.94 90 VAL A C 1
ATOM 733 O O . VAL A 1 90 ? -23.915 3.600 35.679 1.00 66.94 90 VAL A O 1
ATOM 736 N N . LYS A 1 91 ? -22.065 4.292 34.612 1.00 66.69 91 LYS A N 1
ATOM 737 C CA . LYS A 1 91 ? -21.707 5.297 35.632 1.00 66.69 91 LYS A CA 1
ATOM 738 C C . LYS A 1 91 ? -22.786 6.375 35.786 1.00 66.69 91 LYS A C 1
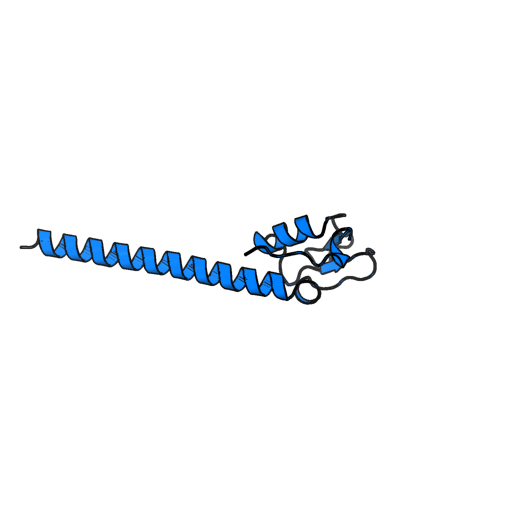ATOM 740 O O . LYS A 1 91 ? -23.181 6.683 36.910 1.00 66.69 91 LYS A O 1
ATOM 745 N N . ARG A 1 92 ? -23.312 6.896 34.671 1.00 61.34 92 ARG A N 1
ATOM 746 C CA . ARG A 1 92 ? -24.403 7.890 34.677 1.00 61.34 92 ARG A CA 1
ATOM 747 C C . ARG A 1 92 ? -25.710 7.318 35.223 1.00 61.34 92 ARG A C 1
ATOM 749 O O . ARG A 1 92 ? -26.419 8.018 35.943 1.00 61.34 92 ARG A O 1
ATOM 756 N N . HIS A 1 93 ? -26.022 6.058 34.915 1.00 58.09 93 HIS A N 1
ATOM 757 C CA . HIS A 1 93 ? -27.195 5.381 35.466 1.00 58.09 93 HIS A CA 1
ATOM 758 C C . HIS A 1 93 ? -27.093 5.239 36.992 1.00 58.09 93 HIS A C 1
ATOM 760 O O . HIS A 1 93 ? -28.032 5.590 37.701 1.00 58.09 93 HIS A O 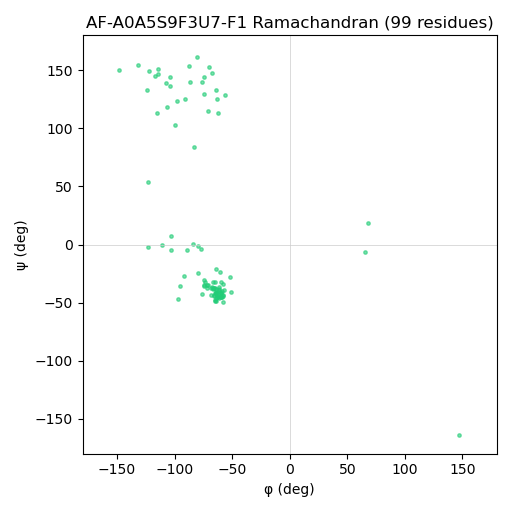1
ATOM 766 N N . ARG A 1 94 ? -25.933 4.820 37.521 1.00 58.28 94 ARG A N 1
ATOM 767 C CA . ARG A 1 94 ? -25.70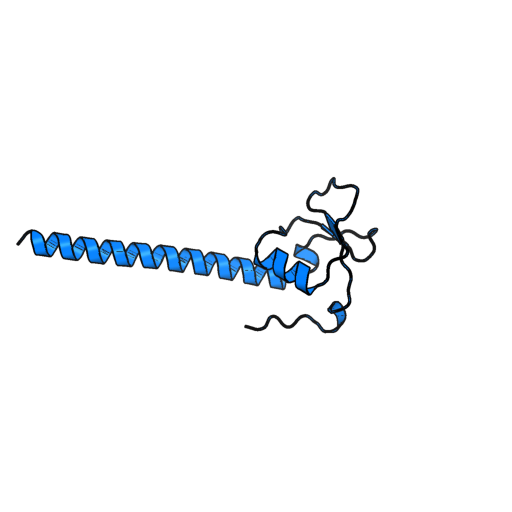3 4.749 38.976 1.00 58.28 94 ARG A CA 1
ATOM 768 C C . ARG A 1 94 ? -25.858 6.106 39.670 1.00 58.28 94 ARG A C 1
ATOM 770 O O . ARG A 1 94 ? -26.545 6.176 40.680 1.00 58.28 94 ARG A O 1
ATOM 777 N N . GLN A 1 95 ? -25.295 7.183 39.119 1.00 59.78 95 GLN A N 1
ATOM 778 C CA . GLN A 1 95 ? -25.462 8.535 39.679 1.00 59.78 95 GLN A CA 1
ATOM 7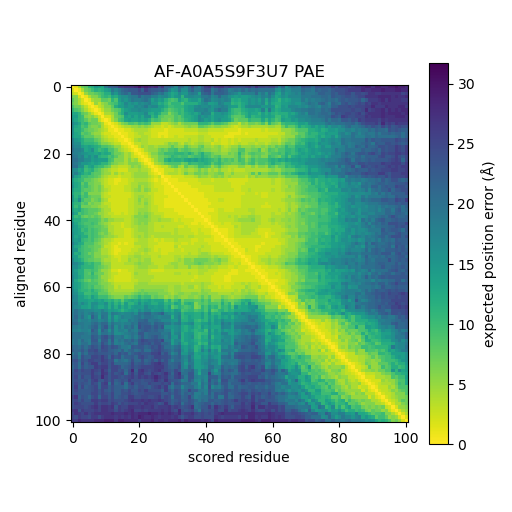79 C C . GLN A 1 95 ? -26.925 9.001 39.691 1.00 59.78 95 GLN A C 1
ATOM 781 O O . GLN A 1 95 ? -27.366 9.595 40.671 1.00 59.78 95 GLN A O 1
ATOM 786 N N . ARG A 1 96 ? -27.699 8.692 38.642 1.00 54.84 96 ARG A N 1
ATOM 787 C CA . ARG A 1 96 ? -29.136 9.006 38.594 1.00 54.84 96 ARG A CA 1
ATOM 788 C C . ARG A 1 96 ? -29.968 8.230 39.615 1.00 54.84 96 ARG A C 1
ATOM 790 O O . ARG A 1 96 ? -30.976 8.764 40.059 1.00 54.84 96 ARG A O 1
ATOM 797 N N . CYS A 1 97 ? -29.586 7.003 39.961 1.00 54.38 97 CYS A N 1
ATOM 798 C CA . CYS A 1 97 ? -30.272 6.229 40.998 1.00 54.38 97 CYS A CA 1
ATOM 799 C C . CYS A 1 97 ? -29.947 6.731 42.412 1.00 54.38 97 CYS A C 1
ATOM 801 O O . CYS A 1 97 ? -30.825 6.719 43.262 1.00 54.38 97 CYS A O 1
ATOM 803 N N . ILE A 1 98 ? -28.719 7.203 42.654 1.00 55.62 98 ILE A N 1
ATOM 804 C CA . ILE A 1 98 ? -28.298 7.727 43.966 1.00 55.62 98 ILE A CA 1
ATOM 805 C C . ILE A 1 98 ? -28.955 9.082 44.274 1.00 55.62 98 ILE A C 1
ATOM 807 O O . ILE A 1 98 ? -29.295 9.335 45.416 1.00 55.62 98 ILE A O 1
ATOM 811 N N . LEU A 1 99 ? -29.177 9.934 43.267 1.00 54.16 99 LEU A N 1
ATOM 812 C CA . LEU A 1 99 ? -29.821 11.252 43.424 1.00 54.16 99 LEU A CA 1
ATOM 813 C C . LEU A 1 99 ? -31.361 11.206 43.522 1.00 54.16 99 LEU A C 1
ATOM 815 O O . LEU A 1 99 ? -31.993 12.257 43.589 1.00 54.16 99 LEU A O 1
ATOM 819 N N . LYS A 1 100 ? -31.971 10.018 43.440 1.00 53.31 100 LYS A N 1
ATOM 820 C CA . LYS A 1 100 ? -33.431 9.820 43.496 1.00 53.31 100 LYS A CA 1
ATOM 821 C C . LYS A 1 100 ? -33.914 9.121 44.776 1.00 53.31 100 LYS A C 1
ATOM 823 O O . LYS A 1 100 ? -35.118 8.916 44.900 1.00 53.31 100 LYS A O 1
ATOM 828 N N . ASN A 1 101 ? -32.994 8.776 45.677 1.00 46.03 101 ASN A N 1
ATOM 829 C CA . ASN A 1 101 ? -33.267 8.383 47.063 1.00 46.03 101 ASN A CA 1
ATOM 830 C C . ASN A 1 101 ? -32.878 9.529 47.997 1.00 46.03 101 ASN A C 1
ATOM 832 O O . ASN A 1 101 ? -33.428 9.555 49.116 1.00 46.03 101 ASN A O 1
#

Foldseek 3Di:
DDPDDPPVQQPQFKFKAQDPPDLDTDDRDGPVVVLVCLLVVVRPQQIWMDRPRPDTDGPCVVCVPSNVVSVVVVVVVVVVVVVVVVVVVVVVVVVVVVVVD

pLDDT: mean 71.24, std 13.79, range [38.78, 91.88]

Nearest PDB structures (foldseek):
  7rup-assembly1_A  TM=7.955E-01  e=9.658E-03  Homo sapiens
  3fma-assembly4_D  TM=6.956E-01  e=6.972E-02  Saccharomyces cerevisiae
  8z9y-assembly1_E  TM=5.635E-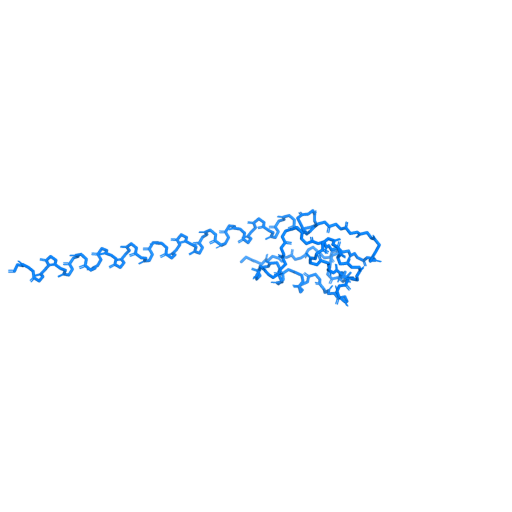01  e=3.077E-02  Arabidopsis thaliana
  7xzi-assembly1_F  TM=6.679E-01  e=3.343E-01  Chlamydomonas reinhardtii
  7vcf-assembly1_Q  TM=5.296E-01  e=2.725E-01  Chlamydomonas reinhardtii

Mean predicted aligned error: 12.57 Å

Secondary structure (DSSP, 8-state):
------GGGTT--EEEESSTT-SSPEEEE-HHHHHHHHHTT-S-TT-EEESSSS--EEHHHH-HHHHHHHHHHHHHHHHHHHHHHHHHHHHHHHHHHHTT-